Protein AF-A0A0F9EIA5-F1 (afdb_monomer)

Solvent-accessible surface area (backbone atoms only — not comparable to full-atom values): 3414 Å² total; per-residue (Å²): 107,55,30,72,56,52,53,51,48,37,53,72,74,67,41,90,50,46,54,64,44,13,60,76,68,74,46,61,39,67,59,44,47,32,30,57,71,60,77,41,84,52,56,68,69,56,43,53,50,56,54,49,54,53,57,61,79,72,112

Structure (mmCIF, N/CA/C/O backbone):
data_AF-A0A0F9EIA5-F1
#
_entry.id   AF-A0A0F9EIA5-F1
#
loop_
_atom_site.group_PDB
_atom_site.id
_atom_site.type_symbol
_atom_site.label_atom_id
_atom_site.label_alt_id
_atom_site.label_comp_id
_atom_site.label_asym_id
_atom_site.label_entity_id
_atom_site.label_seq_id
_atom_site.pdbx_PDB_ins_code
_atom_site.Cartn_x
_atom_site.Cartn_y
_atom_site.Cartn_z
_atom_site.occupancy
_atom_site.B_iso_or_equiv
_atom_site.auth_seq_id
_atom_site.auth_comp_id
_atom_site.auth_asym_id
_atom_site.auth_atom_id
_atom_site.pdbx_PDB_model_num
ATOM 1 N N . MET A 1 1 ? -3.650 -6.043 -8.889 1.00 92.50 1 MET A N 1
ATOM 2 C CA . MET A 1 1 ? -4.544 -5.163 -8.096 1.00 92.50 1 MET A CA 1
ATOM 3 C C . ME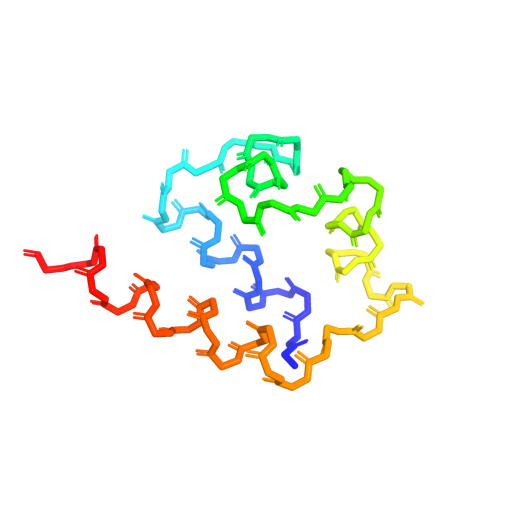T A 1 1 ? -4.405 -3.776 -8.675 1.00 92.50 1 MET A C 1
ATOM 5 O O . MET A 1 1 ? -3.276 -3.363 -8.901 1.00 92.50 1 MET A O 1
ATOM 9 N N . GLU A 1 2 ? -5.521 -3.098 -8.926 1.00 94.94 2 GLU A N 1
ATOM 10 C CA . GLU A 1 2 ? -5.498 -1.766 -9.538 1.00 94.94 2 GLU A CA 1
ATOM 11 C C . GLU A 1 2 ? -5.164 -0.676 -8.506 1.00 94.94 2 GLU A C 1
ATOM 13 O O . GLU A 1 2 ? -5.570 -0.798 -7.346 1.00 94.94 2 GLU A O 1
ATOM 18 N N . PRO A 1 3 ? -4.515 0.436 -8.896 1.00 94.88 3 PRO A N 1
ATOM 19 C CA . PRO A 1 3 ? -4.182 1.512 -7.959 1.00 94.88 3 PRO A CA 1
ATOM 20 C C . PRO A 1 3 ? -5.402 2.103 -7.232 1.00 94.88 3 PRO A C 1
ATOM 22 O O . PRO A 1 3 ? -5.365 2.336 -6.023 1.00 94.88 3 PRO A O 1
ATOM 25 N N . LYS A 1 4 ? -6.533 2.251 -7.941 1.00 95.12 4 LYS A N 1
ATOM 26 C CA . LYS A 1 4 ? -7.815 2.694 -7.355 1.00 95.12 4 LYS A CA 1
ATOM 27 C C . LYS A 1 4 ? -8.365 1.709 -6.321 1.00 95.12 4 LYS A C 1
ATOM 29 O O . LYS A 1 4 ? -9.028 2.115 -5.368 1.00 95.12 4 LYS A O 1
ATOM 34 N N . GLU A 1 5 ? -8.112 0.414 -6.507 1.00 96.25 5 GLU A N 1
ATOM 35 C CA . GLU A 1 5 ? -8.510 -0.617 -5.548 1.00 96.25 5 GLU A CA 1
ATOM 36 C C . GLU A 1 5 ? -7.687 -0.499 -4.261 1.00 96.25 5 GLU A C 1
ATOM 38 O O . GLU A 1 5 ? -8.266 -0.512 -3.174 1.00 96.25 5 GLU A O 1
ATOM 43 N N . LEU A 1 6 ? -6.367 -0.317 -4.383 1.00 96.31 6 LEU A N 1
ATOM 44 C CA . LEU A 1 6 ? -5.478 -0.089 -3.243 1.00 96.31 6 LEU A CA 1
ATOM 45 C C . LEU A 1 6 ? -5.885 1.168 -2.464 1.00 96.31 6 LEU A C 1
ATOM 47 O O . LEU A 1 6 ? -6.018 1.112 -1.245 1.00 96.31 6 LEU A O 1
ATOM 51 N N . GLU A 1 7 ? -6.145 2.283 -3.153 1.00 94.94 7 GLU A N 1
ATOM 52 C CA . GLU A 1 7 ? -6.567 3.527 -2.499 1.00 94.94 7 GLU A CA 1
ATOM 53 C C . GLU A 1 7 ? -7.874 3.351 -1.712 1.00 94.94 7 GLU A C 1
ATOM 55 O O . GLU A 1 7 ? -7.998 3.841 -0.587 1.00 94.94 7 GLU A O 1
ATOM 60 N N . ARG A 1 8 ? -8.844 2.615 -2.269 1.00 95.31 8 ARG A N 1
ATOM 61 C CA . ARG A 1 8 ? -10.099 2.298 -1.577 1.00 95.31 8 ARG A CA 1
ATOM 62 C C . ARG A 1 8 ? -9.852 1.477 -0.312 1.00 95.31 8 ARG A C 1
ATOM 64 O O . ARG A 1 8 ? -10.427 1.796 0.723 1.00 95.31 8 ARG A O 1
ATOM 71 N N . ILE A 1 9 ? -9.002 0.452 -0.388 1.00 95.62 9 ILE A N 1
ATOM 72 C CA . ILE A 1 9 ? -8.654 -0.389 0.766 1.00 95.62 9 ILE A CA 1
ATOM 73 C C . ILE A 1 9 ? -7.940 0.432 1.844 1.00 95.62 9 ILE A C 1
ATOM 75 O O . ILE A 1 9 ? -8.296 0.337 3.014 1.00 95.62 9 ILE A O 1
ATOM 79 N N . MET A 1 10 ? -6.985 1.283 1.462 1.00 94.81 10 MET A N 1
ATOM 80 C CA . MET A 1 10 ? -6.289 2.158 2.409 1.00 94.81 10 MET A CA 1
ATOM 81 C C . MET A 1 10 ? -7.267 3.064 3.163 1.00 94.81 10 MET A C 1
ATOM 83 O O . MET A 1 10 ? -7.191 3.152 4.386 1.00 94.81 10 MET A O 1
ATOM 87 N N . LYS A 1 11 ? -8.225 3.681 2.455 1.00 93.81 11 LYS A N 1
ATOM 88 C CA . LYS A 1 11 ? -9.279 4.501 3.076 1.00 93.81 11 LYS A CA 1
ATOM 89 C C . LYS A 1 11 ? -10.176 3.680 4.000 1.00 93.81 11 LYS A C 1
ATOM 91 O O . LYS A 1 11 ? -10.491 4.140 5.091 1.00 93.81 11 LYS A O 1
ATOM 96 N N . GLN A 1 12 ? -10.564 2.476 3.578 1.00 93.88 12 GLN A N 1
ATOM 97 C CA . GLN A 1 12 ? -11.397 1.566 4.368 1.00 93.88 12 GLN A CA 1
ATOM 98 C C . GLN A 1 12 ? -10.725 1.183 5.694 1.00 93.88 12 GLN A C 1
ATOM 100 O O . GLN A 1 12 ? -11.386 1.140 6.722 1.00 93.88 12 GLN A O 1
ATOM 105 N N . LEU A 1 13 ? -9.413 0.951 5.669 1.00 91.88 13 LEU A N 1
ATOM 106 C CA . LEU A 1 13 ? -8.613 0.618 6.848 1.00 91.88 13 LEU A CA 1
ATOM 107 C C . LEU A 1 13 ? -8.153 1.856 7.647 1.00 91.88 13 LEU A C 1
ATOM 109 O O . LEU A 1 13 ? -7.404 1.726 8.608 1.00 91.88 13 LEU A O 1
ATOM 113 N N . GLY A 1 14 ? -8.578 3.065 7.264 1.00 93.88 14 GLY A N 1
ATOM 114 C CA . GLY A 1 14 ? -8.278 4.300 7.995 1.00 93.88 14 GLY A CA 1
ATOM 115 C C . GLY A 1 14 ? -6.878 4.883 7.764 1.00 93.88 14 GLY A C 1
ATOM 116 O O . GLY A 1 14 ? -6.480 5.815 8.469 1.00 93.88 14 GLY A O 1
ATOM 117 N N . PHE A 1 15 ? -6.124 4.400 6.773 1.00 94.12 15 PHE A N 1
ATOM 118 C CA . PHE A 1 15 ? -4.801 4.940 6.458 1.00 94.12 15 PHE A CA 1
ATOM 119 C C . PHE A 1 15 ? -4.905 6.266 5.699 1.00 94.12 15 PHE A C 1
ATOM 121 O O . PHE A 1 15 ? -5.556 6.370 4.657 1.00 94.12 15 PHE A O 1
ATOM 128 N N . LYS A 1 16 ? -4.221 7.295 6.214 1.00 88.06 16 LYS A N 1
ATOM 129 C CA . LYS A 1 16 ? -4.256 8.662 5.666 1.00 88.06 16 LYS A CA 1
ATOM 130 C C . LYS A 1 16 ? -3.214 8.909 4.578 1.00 88.06 16 LYS A C 1
ATOM 132 O O . 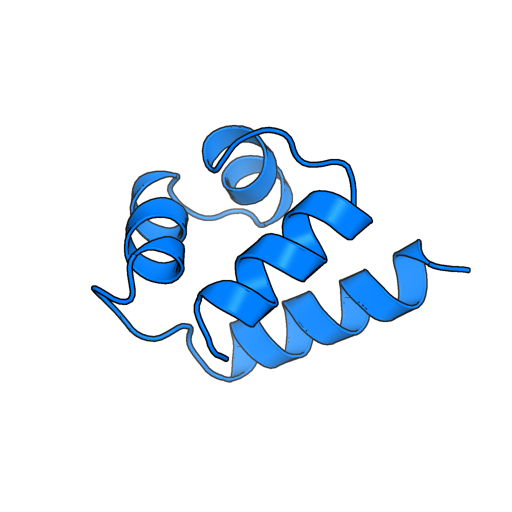LYS A 1 16 ? -3.400 9.796 3.749 1.00 88.06 16 LYS A O 1
ATOM 137 N N . ASN A 1 17 ? -2.113 8.163 4.582 1.00 92.38 17 ASN A N 1
ATOM 138 C CA . ASN A 1 17 ? -1.012 8.355 3.647 1.00 92.38 17 ASN A CA 1
ATOM 139 C C . ASN A 1 17 ? -0.310 7.024 3.330 1.00 92.38 17 ASN A C 1
ATOM 141 O O . ASN A 1 17 ? -0.620 5.977 3.898 1.00 92.38 17 ASN A O 1
ATOM 145 N N . SER A 1 18 ? 0.601 7.063 2.356 1.00 93.12 18 SER A N 1
ATOM 146 C CA . SER A 1 18 ? 1.358 5.882 1.935 1.00 93.12 18 SER A CA 1
ATOM 147 C C . SER A 1 18 ? 2.365 5.423 2.991 1.00 93.12 18 SER A C 1
ATOM 149 O O . SER A 1 18 ? 2.673 4.242 3.019 1.00 93.12 18 SER A O 1
ATOM 151 N N . GLU A 1 19 ? 2.861 6.323 3.844 1.00 95.62 19 GLU A N 1
ATOM 152 C CA . GLU A 1 19 ? 3.839 6.002 4.893 1.00 95.62 19 GLU A CA 1
ATOM 153 C C . GLU A 1 19 ? 3.231 5.113 5.975 1.00 95.62 19 GLU A C 1
ATOM 155 O O . GLU A 1 19 ? 3.771 4.047 6.244 1.00 95.62 19 GLU A O 1
ATOM 160 N N . SER A 1 20 ? 2.072 5.483 6.525 1.00 95.50 20 SER A N 1
ATOM 161 C CA . SER A 1 20 ? 1.434 4.709 7.593 1.00 95.50 20 SER A CA 1
ATOM 162 C C . SER A 1 20 ? 0.952 3.340 7.115 1.00 95.50 20 SER A C 1
ATOM 164 O O . SER A 1 20 ? 1.024 2.360 7.851 1.00 95.50 20 SER A O 1
ATOM 166 N N . PHE A 1 21 ? 0.496 3.244 5.863 1.00 96.25 21 PHE A N 1
ATOM 167 C CA . PHE A 1 21 ? 0.182 1.951 5.255 1.00 96.25 21 PHE A CA 1
ATOM 168 C C . PHE A 1 21 ? 1.442 1.116 5.003 1.00 96.25 21 PHE A C 1
ATOM 170 O O . PHE A 1 21 ? 1.418 -0.093 5.203 1.00 96.25 21 PHE A O 1
ATOM 177 N N . ALA A 1 22 ? 2.533 1.741 4.555 1.00 96.56 22 ALA A N 1
ATOM 178 C CA . ALA A 1 22 ? 3.793 1.055 4.297 1.00 96.56 22 ALA A CA 1
ATOM 179 C C . ALA A 1 22 ? 4.420 0.498 5.579 1.00 96.56 22 ALA A C 1
ATOM 181 O O . ALA A 1 22 ? 4.881 -0.637 5.567 1.00 96.56 22 ALA A O 1
ATOM 182 N N . GLU A 1 23 ? 4.375 1.259 6.673 1.00 96.00 23 GLU A N 1
ATOM 183 C CA . GLU A 1 23 ? 4.797 0.809 8.001 1.00 96.00 23 GLU A CA 1
ATOM 184 C C . GLU A 1 23 ? 3.974 -0.400 8.457 1.00 96.00 23 GLU A C 1
ATOM 186 O O . GLU A 1 23 ? 4.537 -1.444 8.771 1.00 96.00 23 GLU A O 1
ATOM 191 N N . TRP A 1 24 ? 2.642 -0.302 8.400 1.00 94.50 24 TRP A N 1
ATOM 192 C CA . TRP A 1 24 ? 1.751 -1.404 8.775 1.00 94.50 24 TRP A CA 1
ATOM 193 C C . TRP A 1 24 ? 1.928 -2.653 7.898 1.00 94.50 24 TRP A C 1
ATOM 195 O O . TRP A 1 24 ? 1.815 -3.775 8.384 1.00 94.50 24 TRP A O 1
ATOM 205 N N . PHE A 1 25 ? 2.195 -2.469 6.603 1.00 94.69 25 PHE A N 1
ATOM 206 C CA . PHE A 1 25 ? 2.383 -3.561 5.646 1.00 94.69 25 PHE A CA 1
ATOM 207 C C . PHE A 1 25 ? 3.845 -4.033 5.536 1.00 94.69 25 PHE A C 1
ATOM 209 O O . PHE A 1 25 ? 4.143 -4.892 4.707 1.00 94.69 25 PHE A O 1
ATOM 216 N N . GLU A 1 26 ? 4.751 -3.466 6.338 1.00 95.31 26 GLU A N 1
ATOM 217 C CA . GLU A 1 26 ? 6.186 -3.773 6.376 1.00 95.31 26 GLU A CA 1
ATOM 218 C C . GLU A 1 26 ? 6.889 -3.667 5.009 1.00 95.31 26 GLU A C 1
ATOM 220 O O . GLU A 1 26 ? 7.668 -4.527 4.589 1.00 95.31 26 GLU A O 1
ATOM 225 N N . VAL A 1 27 ? 6.626 -2.579 4.285 1.00 95.75 27 VAL A N 1
ATOM 226 C CA . VAL A 1 27 ? 7.285 -2.257 3.010 1.00 95.75 27 VAL A CA 1
ATOM 227 C C . VAL A 1 27 ? 7.829 -0.833 3.017 1.00 95.75 27 VAL A C 1
ATOM 229 O O . VAL A 1 27 ? 7.437 0.009 3.816 1.00 95.75 27 VAL A O 1
ATOM 232 N N . HIS A 1 28 ? 8.732 -0.519 2.090 1.00 96.94 28 HIS A N 1
ATOM 233 C CA . HIS A 1 28 ? 9.232 0.847 1.953 1.00 96.94 28 HIS A CA 1
ATOM 234 C C . HIS A 1 28 ? 8.115 1.809 1.470 1.00 96.94 28 HIS A C 1
ATOM 236 O O . HIS A 1 28 ? 7.407 1.462 0.518 1.00 96.94 28 HIS A O 1
ATOM 242 N N . PRO A 1 29 ? 7.976 3.039 2.012 1.00 95.81 29 PRO A N 1
ATOM 243 C CA . PRO A 1 29 ? 6.927 3.993 1.611 1.00 95.81 29 PRO A CA 1
ATOM 244 C C . PRO A 1 29 ? 6.886 4.300 0.111 1.00 95.81 29 PRO A C 1
ATOM 246 O O . PRO A 1 29 ? 5.812 4.393 -0.491 1.00 95.81 29 PRO A O 1
ATOM 249 N N . ALA A 1 30 ? 8.062 4.382 -0.520 1.00 97.00 30 ALA A N 1
ATOM 250 C CA . ALA A 1 30 ? 8.173 4.568 -1.967 1.00 97.00 30 ALA A CA 1
ATOM 251 C C . ALA A 1 30 ? 7.495 3.437 -2.761 1.00 97.00 30 ALA A C 1
ATOM 253 O O . ALA A 1 30 ? 6.917 3.693 -3.810 1.00 97.00 30 ALA A O 1
ATOM 254 N N . THR A 1 31 ? 7.505 2.199 -2.264 1.00 97.25 31 THR A N 1
ATOM 255 C CA . THR A 1 31 ? 6.837 1.067 -2.922 1.00 97.25 31 THR A CA 1
ATOM 256 C C . THR A 1 31 ? 5.331 1.300 -3.006 1.00 97.25 31 THR A C 1
ATOM 258 O O . THR A 1 31 ? 4.742 1.170 -4.077 1.00 97.25 31 THR A O 1
ATOM 261 N N . VAL A 1 32 ? 4.715 1.732 -1.903 1.00 96.69 32 VAL A N 1
ATOM 262 C CA . VAL A 1 32 ? 3.275 2.024 -1.840 1.00 96.69 32 VAL A CA 1
ATOM 263 C C . VAL A 1 32 ? 2.921 3.232 -2.703 1.00 96.69 32 VAL A C 1
ATOM 265 O O . VAL A 1 32 ? 1.905 3.211 -3.394 1.00 96.69 32 VAL A O 1
ATOM 268 N N . TYR A 1 33 ? 3.764 4.269 -2.716 1.00 96.44 33 TYR A N 1
ATOM 269 C CA . TYR A 1 33 ? 3.590 5.413 -3.614 1.00 96.44 33 TYR A CA 1
ATOM 270 C C . TYR A 1 33 ? 3.542 4.973 -5.086 1.00 96.44 33 TYR A C 1
ATOM 272 O O . TYR A 1 33 ? 2.588 5.286 -5.798 1.00 96.44 33 TYR A O 1
ATOM 280 N N . ARG A 1 34 ? 4.507 4.151 -5.512 1.00 97.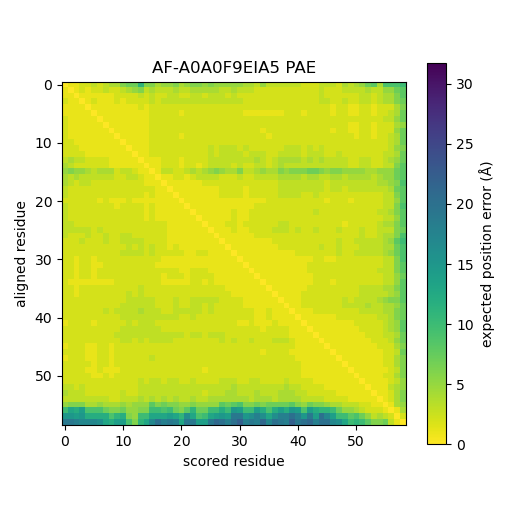56 34 ARG A N 1
ATOM 281 C CA . ARG A 1 34 ? 4.581 3.630 -6.884 1.00 97.56 34 ARG A CA 1
ATOM 282 C C . ARG A 1 34 ? 3.404 2.715 -7.231 1.00 97.56 34 ARG A C 1
ATOM 284 O O . ARG A 1 34 ? 2.897 2.789 -8.347 1.00 97.56 34 ARG A O 1
ATOM 291 N N . TRP A 1 35 ? 2.917 1.911 -6.283 1.00 97.25 35 TRP A N 1
ATOM 292 C CA . TRP A 1 35 ? 1.686 1.128 -6.451 1.00 97.25 35 TRP A CA 1
ATOM 293 C C . TRP A 1 35 ? 0.454 2.008 -6.662 1.00 97.25 35 TRP A C 1
ATOM 295 O O . TRP A 1 35 ? -0.345 1.744 -7.557 1.00 97.25 35 TRP A O 1
ATOM 305 N N . ARG A 1 36 ? 0.300 3.071 -5.865 1.00 95.06 36 ARG A N 1
ATOM 306 C CA . ARG A 1 36 ? -0.843 3.996 -5.950 1.00 95.06 36 ARG A CA 1
ATOM 307 C C . ARG A 1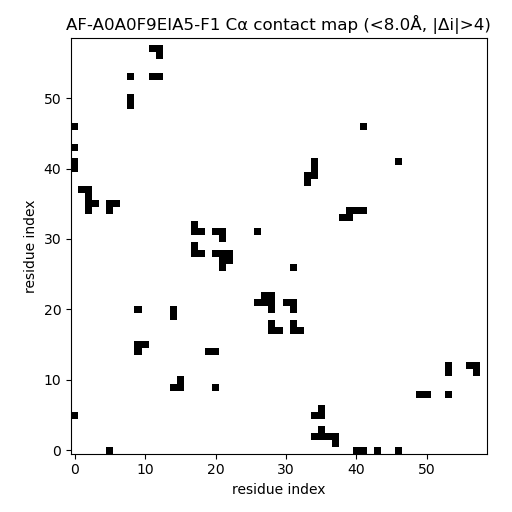 36 ? -0.866 4.831 -7.226 1.00 95.06 36 ARG A C 1
ATOM 309 O O . ARG A 1 36 ? -1.946 5.203 -7.674 1.00 95.06 36 ARG A O 1
ATOM 316 N N . ASN A 1 37 ? 0.294 5.104 -7.808 1.00 95.69 37 ASN A N 1
ATOM 317 C CA . ASN A 1 37 ? 0.392 5.817 -9.080 1.00 95.69 37 ASN A CA 1
ATOM 318 C C . ASN A 1 37 ? 0.364 4.884 -10.298 1.00 95.69 37 ASN A C 1
ATOM 320 O O . ASN A 1 37 ? 0.356 5.362 -11.428 1.00 95.69 37 ASN A O 1
ATOM 324 N N . GLY A 1 38 ? 0.362 3.562 -10.090 1.00 95.88 38 GLY A N 1
ATOM 325 C CA . GLY A 1 38 ? 0.440 2.586 -11.179 1.00 95.88 38 GLY A CA 1
ATOM 326 C C . GLY A 1 38 ? 1.806 2.529 -11.870 1.00 95.88 38 GLY A C 1
ATOM 327 O O . GLY A 1 38 ? 1.905 1.983 -12.963 1.00 95.88 38 GLY A O 1
ATOM 328 N N . GLU A 1 39 ? 2.861 3.064 -11.248 1.00 97.50 39 GLU A N 1
ATOM 329 C CA . GLU A 1 39 ? 4.227 3.017 -11.788 1.00 97.50 39 GLU A CA 1
ATOM 330 C C . GLU A 1 39 ? 4.812 1.603 -11.758 1.00 97.50 39 GLU A C 1
ATOM 332 O O . GLU A 1 39 ? 5.623 1.240 -12.608 1.00 97.50 39 GLU A O 1
ATOM 337 N N . ILE A 1 40 ? 4.427 0.810 -10.754 1.00 97.12 40 ILE A N 1
ATOM 338 C CA . ILE A 1 40 ? 4.759 -0.611 -10.659 1.00 97.12 40 ILE A CA 1
ATOM 339 C C . ILE A 1 40 ? 3.523 -1.397 -10.235 1.00 97.12 40 ILE A C 1
ATOM 341 O O . ILE A 1 40 ? 2.693 -0.915 -9.461 1.00 97.12 40 ILE A O 1
ATOM 345 N N . ALA A 1 41 ? 3.429 -2.637 -10.705 1.00 96.62 41 ALA A N 1
ATOM 346 C CA . ALA A 1 41 ? 2.382 -3.548 -10.277 1.00 96.62 41 ALA A CA 1
ATOM 347 C C . ALA A 1 41 ? 2.585 -3.994 -8.817 1.00 96.62 41 ALA A C 1
ATOM 349 O O . ALA A 1 41 ? 3.711 -4.151 -8.336 1.00 96.62 41 ALA A O 1
ATOM 350 N N . ILE A 1 42 ? 1.474 -4.245 -8.124 1.00 97.06 42 ILE A N 1
ATOM 351 C CA . ILE A 1 42 ? 1.476 -4.890 -6.807 1.00 97.06 42 ILE A CA 1
ATOM 352 C C . ILE A 1 42 ? 1.667 -6.396 -7.023 1.00 97.06 42 ILE A C 1
ATOM 354 O O . ILE A 1 42 ? 0.838 -6.985 -7.723 1.00 97.06 42 ILE A O 1
ATOM 358 N N . PRO A 1 43 ? 2.688 -7.038 -6.422 1.00 96.88 43 PRO A N 1
ATOM 359 C CA . PRO A 1 43 ? 2.868 -8.483 -6.520 1.00 96.88 43 PRO A CA 1
ATOM 360 C C . PRO A 1 43 ? 1.622 -9.250 -6.064 1.00 96.88 43 PRO A C 1
ATOM 362 O O . PRO A 1 43 ? 0.997 -8.888 -5.065 1.00 96.88 43 PRO A O 1
ATOM 365 N N . ASP A 1 44 ? 1.288 -10.348 -6.743 1.00 96.75 44 ASP A N 1
ATOM 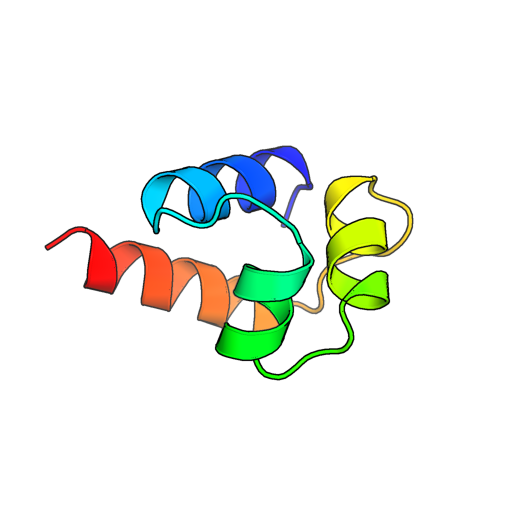366 C CA . ASP A 1 44 ? 0.033 -11.079 -6.510 1.00 96.75 44 ASP A CA 1
ATOM 367 C C . ASP A 1 44 ? -0.144 -11.549 -5.062 1.00 96.75 44 ASP A C 1
ATOM 369 O O . ASP A 1 44 ? -1.236 -11.440 -4.496 1.00 96.75 44 ASP A O 1
ATOM 373 N N . LYS A 1 45 ? 0.937 -12.019 -4.426 1.00 95.88 45 LYS A N 1
ATOM 374 C CA . LYS A 1 45 ? 0.924 -12.424 -3.012 1.00 95.88 45 LYS A CA 1
ATOM 375 C C . LYS A 1 45 ? 0.546 -11.252 -2.101 1.00 95.88 45 LYS A C 1
ATOM 377 O O . LYS A 1 45 ? -0.315 -11.410 -1.237 1.00 95.88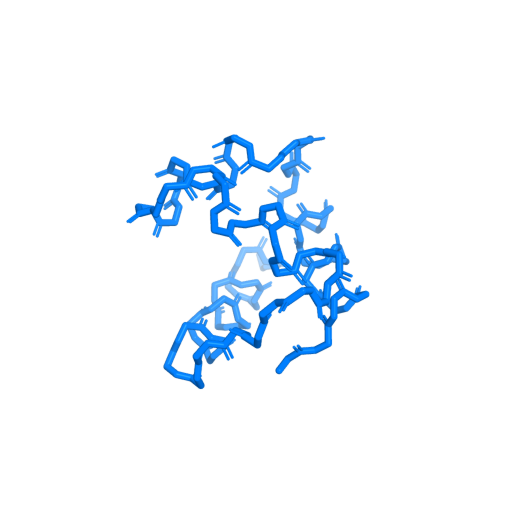 45 LYS A O 1
ATOM 382 N N . SER A 1 46 ? 1.140 -10.079 -2.326 1.00 96.38 46 SER A N 1
ATOM 383 C CA . SER A 1 46 ? 0.837 -8.856 -1.577 1.00 96.38 46 SER A CA 1
ATOM 384 C C . SER A 1 46 ? -0.598 -8.400 -1.831 1.00 96.38 46 SER A C 1
ATOM 386 O O . SER A 1 46 ? -1.332 -8.146 -0.884 1.00 96.38 46 SER A O 1
ATOM 388 N N . ALA A 1 47 ? -1.047 -8.390 -3.088 1.00 96.88 47 ALA A N 1
ATOM 389 C CA . ALA A 1 47 ? -2.419 -8.034 -3.442 1.00 96.88 47 ALA A CA 1
ATOM 390 C C . ALA A 1 47 ? -3.457 -8.946 -2.764 1.00 96.88 47 ALA A C 1
ATOM 392 O O . ALA A 1 47 ? -4.481 -8.468 -2.271 1.00 96.88 47 ALA A O 1
ATOM 393 N N . ARG A 1 48 ? -3.200 -10.260 -2.717 1.00 96.75 48 ARG A N 1
ATOM 394 C CA . ARG A 1 48 ? -4.064 -11.225 -2.025 1.00 96.75 48 ARG A CA 1
ATOM 395 C C . ARG A 1 48 ? -4.110 -10.962 -0.520 1.00 96.75 48 ARG A C 1
ATOM 397 O O . ARG A 1 48 ? -5.202 -10.958 0.041 1.00 96.75 48 ARG A O 1
ATOM 404 N N . LEU A 1 49 ? -2.959 -10.711 0.104 1.00 95.12 49 LEU A N 1
ATOM 405 C CA . LEU A 1 49 ? -2.866 -10.423 1.535 1.00 95.12 49 LEU A CA 1
ATOM 406 C C . LEU A 1 49 ? -3.595 -9.123 1.904 1.00 95.12 49 LEU A C 1
ATOM 408 O O . LEU A 1 49 ? -4.429 -9.130 2.802 1.00 95.12 49 LEU A O 1
ATOM 412 N N . ILE A 1 50 ? -3.368 -8.041 1.152 1.00 95.50 50 ILE A N 1
ATOM 413 C CA . ILE A 1 50 ? -4.038 -6.745 1.354 1.00 95.50 50 ILE A CA 1
ATOM 414 C C . ILE A 1 50 ? -5.563 -6.908 1.288 1.00 95.50 50 ILE A C 1
ATOM 416 O O . ILE A 1 50 ? -6.28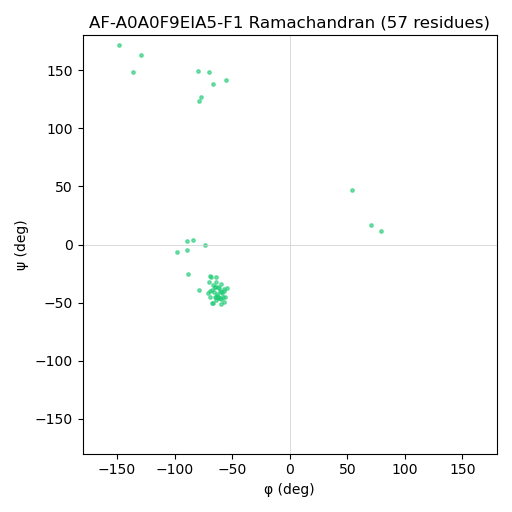1 -6.399 2.144 1.00 95.50 50 ILE A O 1
ATOM 420 N N . ARG A 1 51 ? -6.076 -7.660 0.304 1.00 95.88 51 ARG A N 1
ATOM 421 C CA . ARG A 1 51 ? -7.519 -7.939 0.184 1.00 95.88 51 ARG A CA 1
ATOM 422 C C . ARG A 1 51 ? -8.068 -8.762 1.345 1.00 95.88 51 ARG A C 1
ATOM 424 O O . ARG A 1 51 ? -9.217 -8.554 1.717 1.00 95.88 51 ARG A O 1
ATOM 431 N N . MET A 1 52 ? -7.296 -9.714 1.863 1.00 95.19 52 MET A N 1
ATOM 432 C CA . MET A 1 52 ? -7.697 -10.547 2.999 1.00 95.19 52 MET A CA 1
ATOM 433 C C . MET A 1 52 ? -7.816 -9.702 4.269 1.00 95.19 52 MET A C 1
ATOM 435 O O . MET A 1 52 ? -8.881 -9.674 4.876 1.00 95.19 52 MET A O 1
ATOM 439 N N . LEU A 1 53 ? -6.784 -8.916 4.581 1.00 90.38 53 LEU A N 1
ATOM 440 C CA . LEU A 1 53 ? -6.766 -8.021 5.741 1.00 90.38 53 LEU A CA 1
ATOM 441 C C . LEU A 1 53 ? -7.869 -6.956 5.657 1.00 90.38 53 LEU A C 1
ATOM 443 O O . LEU A 1 53 ? -8.526 -6.655 6.648 1.00 90.38 53 LEU A O 1
ATOM 447 N N . ALA A 1 54 ? -8.150 -6.444 4.454 1.00 91.88 54 ALA A N 1
ATOM 448 C CA . ALA A 1 54 ? -9.265 -5.529 4.219 1.00 91.88 54 ALA A CA 1
ATOM 449 C C . ALA A 1 54 ? -10.644 -6.156 4.477 1.00 91.88 54 ALA A C 1
ATOM 451 O O . ALA A 1 54 ? -11.591 -5.436 4.774 1.00 91.88 54 ALA A O 1
ATOM 452 N N . ARG A 1 55 ? -10.795 -7.476 4.325 1.00 92.12 55 ARG A N 1
ATOM 453 C CA . ARG A 1 55 ? -12.051 -8.173 4.640 1.00 92.12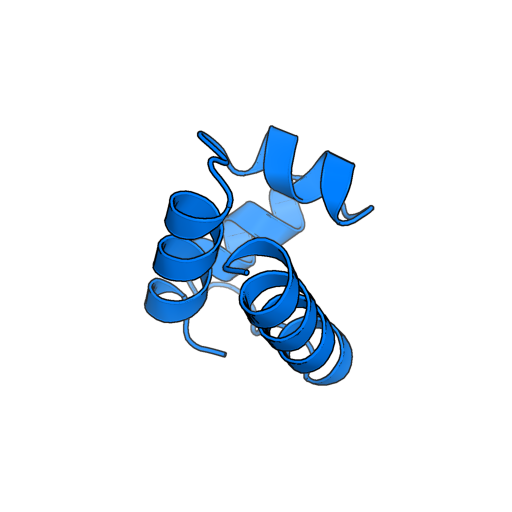 55 ARG A CA 1
ATOM 454 C C . ARG A 1 55 ? -12.197 -8.408 6.138 1.00 92.12 55 ARG A C 1
ATOM 456 O O . ARG A 1 55 ? -13.298 -8.265 6.646 1.00 92.12 55 ARG A O 1
ATOM 463 N N . GLU A 1 56 ? -11.105 -8.744 6.819 1.00 88.12 56 GLU A N 1
ATOM 464 C CA . GLU A 1 56 ? -11.097 -8.996 8.265 1.00 88.12 56 GLU A CA 1
ATOM 465 C C . GLU A 1 56 ? -11.286 -7.71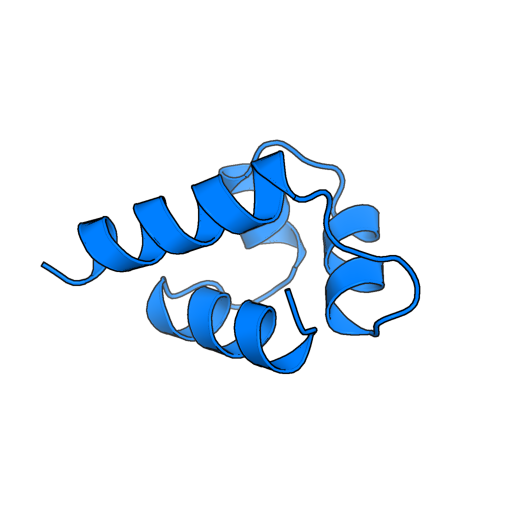2 9.078 1.00 88.12 56 GLU A C 1
ATOM 467 O O . GLU A 1 56 ? -12.085 -7.698 10.003 1.00 88.12 56 GLU A O 1
ATOM 472 N N . GLY A 1 57 ? -10.636 -6.608 8.696 1.00 70.94 57 GLY A N 1
ATOM 473 C CA . GLY A 1 57 ? -10.783 -5.315 9.380 1.00 70.94 57 GLY A CA 1
ATOM 474 C C . GLY A 1 57 ? -12.115 -4.591 9.133 1.00 70.94 57 GLY A C 1
ATOM 475 O O . GLY A 1 57 ? -12.295 -3.480 9.619 1.00 70.94 57 GLY A O 1
ATOM 476 N N . ALA A 1 58 ? -13.015 -5.170 8.333 1.00 61.16 58 ALA A N 1
ATOM 477 C CA . ALA A 1 58 ? -14.351 -4.634 8.059 1.00 61.16 58 ALA A CA 1
ATOM 478 C C . ALA A 1 58 ? -15.459 -5.271 8.919 1.00 61.16 58 ALA A C 1
ATOM 480 O O . ALA A 1 58 ? -16.614 -4.857 8.795 1.00 61.16 58 ALA A O 1
ATOM 481 N N . ALA A 1 59 ? -15.119 -6.297 9.705 1.00 49.34 59 ALA A N 1
ATOM 482 C CA . ALA A 1 59 ? -16.004 -6.998 10.634 1.00 49.34 59 ALA A CA 1
ATOM 483 C C . ALA A 1 59 ? -15.875 -6.418 12.049 1.00 49.34 59 ALA A C 1
ATOM 485 O O . ALA A 1 59 ? -16.904 -6.420 12.759 1.00 49.34 59 ALA A O 1
#

Organism: NCBI:txid412755

Nearest PDB structures (foldseek):
  7vjo-assembly1_B  TM=8.448E-01  e=5.137E-02  Pectobacterium phage ZF40
  7ezy-assembly1_B  TM=8.047E-01  e=3.285E-02  Oceanimonas smirnovii
  5d50-assembly1_C  TM=8.191E-01  e=3.071E-01  Salmonella phage SPC32H
  1adr-assembly1_A  TM=7.885E-01  e=2.224E+00  Lederbergvirus P22
  2ofy-assembly1_B  TM=6.029E-01  e=3.707E+00  Rhodococcus jostii RHA1

Radius of gyration: 10.32 Å; Cα contacts (8 Å, |Δi|>4): 50; chains: 1; bounding box: 25×21×22 Å

Secondary structure (DSSP, 8-state):
--HHHHHHHHHHTT--SHHHHHHHTTS-HHHHHHHHTTSSPPPHHHHHHHHHHHHHTT-

Sequence (59 aa):
MEPKELERIMKQLGFKNSESFAEWFEVHPATVYRWRNGEIAIPDKSARLIRMLAREGAA

Mean predicted aligned error: 2.73 Å

pLDDT: mean 93.34, std 8.12, range [49.34, 97.56]

Foldseek 3Di:
DALVVVVVLCVLLPHPALCVVCVVLVHDSVVSVCRNVVVDPDPPVSVVVSVVVSVVSND

InterPro domains:
  IPR010982 Lambda repressor-like, DNA-binding domain superfamily [G3DSA:1.10.260.40] (1-59)